Protein AF-A0A660UE54-F1 (afdb_monomer)

Solvent-accessible surface area (backbone atoms only — not comparable to full-atom values): 10682 Å² total; per-residue (Å²): 138,89,82,67,65,92,53,68,68,45,46,53,52,51,28,62,77,68,70,45,55,69,53,67,49,97,90,62,49,35,26,44,44,84,80,42,86,51,66,38,63,67,62,48,50,52,54,50,49,53,35,52,76,68,54,45,48,79,72,46,55,84,74,63,80,80,64,52,71,51,75,51,78,43,56,33,76,57,91,69,65,68,88,76,36,63,52,44,50,55,36,49,58,55,38,56,74,69,46,87,52,65,50,76,48,76,43,72,46,94,90,51,65,29,40,40,41,38,29,36,20,82,48,66,70,58,36,50,54,42,49,50,48,43,53,55,23,46,65,71,38,96,36,44,50,73,91,57,68,84,60,65,78,63,63,78,73,72,76,76,71,88,82,75,86,91,85,84,84,89,77,92,133

Structure (mmCIF, N/CA/C/O backbone):
data_AF-A0A660UE54-F1
#
_entry.id   AF-A0A660UE54-F1
#
loop_
_atom_site.group_PDB
_atom_site.id
_atom_site.type_symbol
_atom_site.label_atom_id
_atom_site.label_alt_id
_atom_site.label_comp_id
_atom_site.label_asym_id
_atom_site.label_entity_id
_atom_site.label_seq_id
_atom_site.pdbx_PDB_ins_code
_atom_site.Cartn_x
_atom_site.Cartn_y
_atom_site.Cartn_z
_atom_site.occupancy
_atom_site.B_iso_or_equiv
_atom_site.auth_seq_id
_atom_site.auth_comp_id
_atom_site.auth_asym_id
_atom_site.auth_atom_id
_atom_site.pdbx_PDB_model_num
ATOM 1 N N . MET A 1 1 ? -5.184 0.947 -14.662 1.00 75.94 1 MET A N 1
ATOM 2 C CA . MET A 1 1 ? -4.438 0.095 -13.706 1.00 75.94 1 MET A CA 1
ATOM 3 C C . MET A 1 1 ? -5.452 -0.695 -12.899 1.00 75.94 1 MET A C 1
ATOM 5 O O . MET A 1 1 ? -6.338 -0.078 -12.326 1.00 75.94 1 MET A O 1
ATOM 9 N N . VAL A 1 2 ? -5.351 -2.024 -12.891 1.00 86.81 2 VAL A N 1
ATOM 10 C CA . VAL A 1 2 ? -6.234 -2.906 -12.109 1.00 86.81 2 VAL A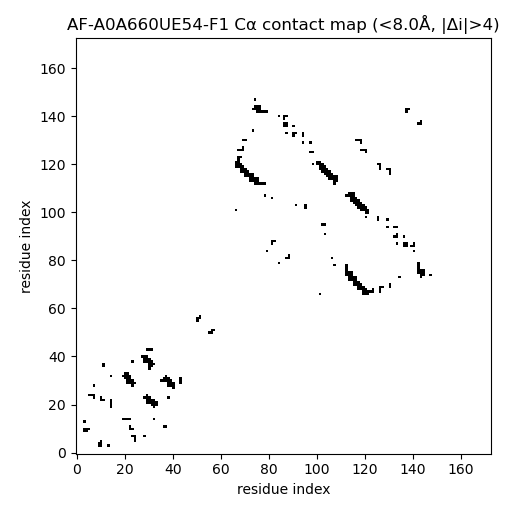 CA 1
ATOM 11 C C . VAL A 1 2 ? -5.563 -3.189 -10.768 1.00 86.81 2 VAL A C 1
ATOM 13 O O . VAL A 1 2 ? -4.339 -3.307 -10.710 1.00 86.81 2 VAL A O 1
ATOM 16 N N . ARG A 1 3 ? -6.341 -3.233 -9.687 1.00 88.06 3 ARG A N 1
ATOM 17 C CA . ARG A 1 3 ? -5.859 -3.577 -8.347 1.00 88.06 3 ARG A CA 1
ATOM 18 C C . ARG A 1 3 ? -6.602 -4.808 -7.862 1.00 88.06 3 ARG A C 1
ATOM 20 O O . ARG A 1 3 ? -7.802 -4.920 -8.090 1.00 88.06 3 ARG A O 1
ATOM 27 N N . THR A 1 4 ? -5.877 -5.680 -7.188 1.00 89.94 4 THR A N 1
ATOM 28 C CA . THR A 1 4 ? -6.402 -6.889 -6.563 1.00 89.94 4 THR A CA 1
ATOM 29 C C . THR A 1 4 ? -6.154 -6.824 -5.068 1.00 89.94 4 THR A C 1
ATOM 31 O O . THR A 1 4 ? -5.380 -5.992 -4.577 1.00 89.94 4 THR A O 1
ATOM 34 N N . GLU A 1 5 ? -6.784 -7.736 -4.342 1.00 86.56 5 GLU A N 1
ATOM 35 C CA . GLU A 1 5 ? -6.318 -8.081 -3.009 1.00 86.56 5 GLU A CA 1
ATOM 36 C C . GLU A 1 5 ? -4.877 -8.607 -3.066 1.00 86.56 5 GLU A C 1
ATOM 38 O O . GLU A 1 5 ? -4.378 -9.018 -4.118 1.00 86.56 5 GLU A O 1
ATOM 43 N N . VAL A 1 6 ? -4.189 -8.547 -1.927 1.00 83.69 6 VAL A N 1
ATOM 44 C CA . VAL A 1 6 ? -2.801 -9.018 -1.815 1.00 83.69 6 VAL A CA 1
ATOM 45 C C . VAL A 1 6 ? -2.756 -10.535 -1.985 1.00 83.69 6 VAL A C 1
ATOM 47 O O . VAL A 1 6 ? -3.637 -11.222 -1.474 1.00 83.69 6 VAL A O 1
ATOM 50 N N . GLY A 1 7 ? -1.729 -11.037 -2.669 1.00 85.94 7 GLY A N 1
ATOM 51 C CA . GLY A 1 7 ? -1.562 -12.445 -3.008 1.00 85.94 7 GLY A CA 1
ATOM 52 C C . GLY A 1 7 ? -1.330 -12.628 -4.507 1.00 85.94 7 GLY A C 1
ATOM 53 O O . GLY A 1 7 ? -2.090 -12.121 -5.335 1.00 85.94 7 GLY A O 1
ATOM 54 N N . ASP A 1 8 ? -0.313 -13.410 -4.847 1.00 87.19 8 ASP A N 1
ATOM 55 C CA . ASP A 1 8 ? 0.041 -13.827 -6.206 1.00 87.19 8 ASP A CA 1
ATOM 56 C C . ASP A 1 8 ? -1.129 -14.493 -6.949 1.00 87.19 8 ASP A C 1
ATOM 58 O O . ASP A 1 8 ? -1.414 -14.144 -8.097 1.00 87.19 8 ASP A O 1
ATOM 62 N N . HIS A 1 9 ? -1.883 -15.367 -6.276 1.00 89.31 9 HIS A N 1
ATOM 63 C CA . HIS A 1 9 ? -3.074 -16.014 -6.826 1.00 89.31 9 HIS A CA 1
ATOM 64 C C . HIS A 1 9 ? -4.117 -14.995 -7.304 1.00 89.31 9 HIS A C 1
ATOM 66 O O . HIS A 1 9 ? -4.676 -15.123 -8.396 1.00 89.31 9 HIS A O 1
ATOM 72 N N . ASN A 1 10 ? -4.358 -13.948 -6.510 1.00 91.81 10 ASN A N 1
ATOM 73 C CA . ASN A 1 10 ? -5.320 -12.902 -6.847 1.00 91.81 10 ASN A CA 1
ATOM 74 C C . ASN A 1 10 ? -4.856 -12.104 -8.069 1.00 91.81 10 ASN A C 1
ATOM 76 O O . ASN A 1 10 ? -5.663 -11.793 -8.946 1.00 91.81 10 ASN A O 1
ATOM 80 N N . VAL A 1 11 ? -3.550 -11.834 -8.164 1.00 93.12 11 VAL A N 1
ATOM 81 C CA . VAL A 1 11 ? -2.949 -11.182 -9.332 1.00 93.12 11 VAL A CA 1
ATOM 82 C C . VAL A 1 11 ? -3.128 -12.048 -10.581 1.00 93.12 11 VAL A C 1
ATOM 84 O O . VAL A 1 11 ? -3.662 -11.560 -11.575 1.00 93.12 11 VAL A O 1
ATOM 87 N N . ILE A 1 12 ? -2.754 -13.331 -10.539 1.00 92.19 12 ILE A N 1
ATOM 88 C CA . ILE A 1 12 ? -2.857 -14.247 -11.690 1.00 92.19 12 ILE A CA 1
ATOM 89 C C . ILE A 1 12 ? -4.310 -14.424 -12.137 1.00 92.19 12 ILE A C 1
ATOM 91 O O . ILE A 1 12 ? -4.599 -14.364 -13.335 1.00 92.19 12 ILE A O 1
ATOM 95 N N . SER A 1 13 ? -5.230 -14.619 -11.190 1.00 92.62 13 SER A N 1
ATOM 96 C CA . SER A 1 13 ? -6.659 -14.776 -11.475 1.00 92.62 13 SER A CA 1
ATOM 97 C C . SER A 1 13 ? -7.215 -13.555 -12.213 1.00 92.62 13 SER A C 1
ATOM 99 O O . SER A 1 13 ? -7.842 -13.686 -13.271 1.00 92.62 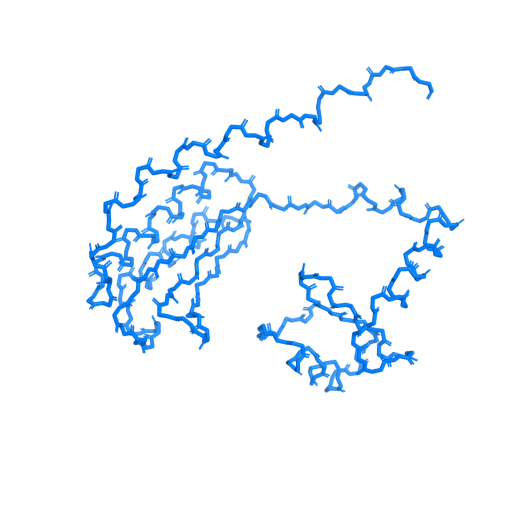13 SER A O 1
ATOM 101 N N . GLU A 1 14 ? -6.896 -12.351 -11.731 1.00 94.44 14 GLU A N 1
ATOM 102 C CA . GLU A 1 14 ? -7.359 -11.114 -12.357 1.00 94.44 14 GLU A CA 1
ATOM 103 C C . GLU A 1 14 ? -6.684 -10.866 -13.714 1.00 94.44 14 GLU A C 1
ATOM 105 O O . GLU A 1 14 ? -7.340 -10.430 -14.666 1.00 94.44 14 GLU A O 1
ATOM 110 N N . MET A 1 15 ? -5.396 -11.202 -13.843 1.00 93.88 15 MET A N 1
ATOM 111 C CA . MET A 1 15 ? -4.679 -11.144 -15.116 1.00 93.88 15 MET A CA 1
ATOM 112 C C . MET A 1 15 ? -5.311 -12.068 -16.159 1.00 93.88 15 MET A C 1
ATOM 114 O O . MET A 1 15 ? -5.515 -11.634 -17.292 1.00 93.88 15 MET A O 1
ATOM 118 N N . LYS A 1 16 ? -5.689 -13.298 -15.782 1.00 92.75 16 LYS A N 1
ATOM 119 C CA . LYS A 1 16 ? -6.380 -14.250 -16.665 1.00 92.75 16 LYS A CA 1
ATOM 120 C C . LYS A 1 16 ? -7.748 -13.717 -17.085 1.00 92.75 16 LYS A C 1
ATOM 122 O O . LYS A 1 16 ? -8.052 -13.675 -18.276 1.00 92.75 16 LYS A O 1
ATOM 127 N N . LYS A 1 17 ? -8.548 -13.250 -16.120 1.00 94.69 17 LYS A N 1
ATOM 128 C CA . LYS A 1 17 ? -9.891 -12.694 -16.357 1.00 94.69 17 LYS A CA 1
ATOM 129 C C . LYS A 1 17 ? -9.867 -11.511 -17.325 1.00 94.69 17 LYS A C 1
ATOM 131 O O . LYS A 1 17 ? -10.756 -11.377 -18.161 1.00 94.69 17 LYS A O 1
ATOM 136 N N . ARG A 1 18 ? -8.847 -10.656 -17.223 1.00 93.06 18 ARG A N 1
ATOM 137 C CA . ARG A 1 18 ? -8.722 -9.423 -18.016 1.00 93.06 18 ARG A CA 1
ATOM 138 C C . ARG A 1 18 ? -7.737 -9.513 -19.177 1.00 93.06 18 ARG A C 1
ATOM 140 O O . ARG A 1 18 ? -7.506 -8.502 -19.835 1.00 93.06 18 ARG A O 1
ATOM 147 N N . LYS A 1 19 ? -7.164 -10.694 -19.429 1.00 92.94 19 LYS A N 1
ATOM 148 C CA . LYS A 1 19 ? -6.145 -10.931 -20.465 1.00 92.94 19 LYS A CA 1
ATOM 149 C C . LYS A 1 19 ? -4.968 -9.943 -20.367 1.00 92.94 19 LYS A C 1
ATOM 151 O O . LYS A 1 19 ? -4.499 -9.410 -21.370 1.00 92.94 19 LYS A O 1
ATOM 156 N N . CYS A 1 20 ? -4.511 -9.654 -19.146 1.00 93.38 20 CYS A N 1
ATOM 157 C CA . CYS A 1 20 ? -3.379 -8.759 -18.907 1.00 93.38 20 CYS A CA 1
ATOM 158 C C . CYS A 1 20 ? -2.044 -9.471 -19.164 1.00 93.38 20 CYS A C 1
ATOM 160 O O . CYS A 1 20 ? -1.845 -10.603 -18.736 1.00 93.38 20 CYS A O 1
ATOM 162 N N . SER A 1 21 ? -1.098 -8.772 -19.793 1.00 92.56 21 SER A N 1
ATOM 163 C CA . SER A 1 21 ? 0.224 -9.313 -20.139 1.00 92.56 21 SER A CA 1
ATOM 164 C C . SER A 1 21 ? 1.297 -9.108 -19.062 1.00 92.56 21 SER A C 1
ATOM 166 O O . SER A 1 21 ? 2.309 -9.810 -19.069 1.00 92.56 21 SER A O 1
ATOM 168 N N . PHE A 1 22 ? 1.091 -8.161 -18.142 1.00 93.12 22 PHE A N 1
ATOM 169 C CA . PHE A 1 22 ? 2.028 -7.823 -17.070 1.00 93.12 22 PHE A CA 1
ATOM 170 C C . PHE A 1 22 ? 1.297 -7.551 -15.756 1.00 93.12 22 PHE A C 1
ATOM 172 O O . PHE A 1 22 ? 0.276 -6.861 -15.733 1.00 93.12 22 PHE A O 1
ATOM 179 N N . GLY A 1 23 ? 1.846 -8.073 -14.665 1.00 93.69 23 GLY A N 1
ATOM 180 C CA . GLY A 1 23 ? 1.361 -7.849 -13.312 1.00 93.69 23 GLY A CA 1
ATOM 181 C C . GLY A 1 23 ? 2.452 -8.128 -12.291 1.00 93.69 23 GLY A C 1
ATOM 182 O O . GLY A 1 23 ? 3.574 -8.496 -12.638 1.00 93.69 23 GLY A O 1
ATOM 183 N N . GLY A 1 24 ? 2.133 -7.927 -11.021 1.00 92.38 24 GLY A N 1
ATOM 184 C CA . GLY A 1 24 ? 3.055 -8.260 -9.951 1.00 92.38 24 GLY A CA 1
ATOM 185 C C . GLY A 1 24 ? 2.747 -7.566 -8.641 1.00 92.38 24 GLY A C 1
ATOM 186 O O . GLY A 1 24 ? 1.816 -6.766 -8.525 1.00 92.38 24 GLY A O 1
ATOM 187 N N . GLU A 1 25 ? 3.580 -7.870 -7.658 1.00 91.19 25 GLU A N 1
ATOM 188 C CA . GLU A 1 25 ? 3.443 -7.396 -6.289 1.00 91.19 25 GLU A CA 1
ATOM 189 C C . GLU A 1 25 ? 4.607 -6.489 -5.872 1.00 91.19 25 GLU A C 1
ATOM 191 O O . GLU A 1 25 ? 5.701 -6.514 -6.437 1.00 91.19 25 GLU A O 1
ATOM 196 N N . LYS A 1 26 ? 4.396 -5.693 -4.813 1.00 82.75 26 LYS A N 1
ATOM 197 C CA . LYS A 1 26 ? 5.421 -4.776 -4.276 1.00 82.75 26 LYS A CA 1
ATOM 198 C C . LYS A 1 26 ? 6.691 -5.489 -3.778 1.00 82.75 26 LYS A C 1
ATOM 200 O O . LYS A 1 26 ? 7.702 -4.822 -3.596 1.00 82.75 26 LYS A O 1
ATOM 205 N N . CYS A 1 27 ? 6.640 -6.797 -3.523 1.00 84.62 27 CYS A N 1
ATOM 206 C CA . CYS A 1 27 ? 7.787 -7.601 -3.092 1.00 84.62 27 CYS A CA 1
ATOM 207 C C . CYS A 1 27 ? 8.787 -7.907 -4.221 1.00 84.62 27 CYS A C 1
ATOM 209 O O . CYS A 1 27 ? 9.871 -8.397 -3.932 1.00 84.62 27 CYS A O 1
ATOM 211 N N . GLY A 1 28 ? 8.446 -7.612 -5.483 1.00 85.44 28 GLY A N 1
ATOM 212 C CA . GLY A 1 28 ? 9.278 -7.946 -6.644 1.00 85.44 28 GLY A CA 1
ATOM 213 C C . GLY A 1 28 ? 8.864 -9.234 -7.362 1.00 85.44 28 GLY A C 1
ATOM 214 O O . GLY A 1 28 ? 9.549 -9.657 -8.289 1.00 85.44 28 GLY A O 1
ATOM 215 N N . HIS A 1 29 ? 7.737 -9.843 -6.978 1.00 90.69 29 HIS A N 1
ATOM 216 C CA . HIS A 1 29 ? 7.120 -10.933 -7.731 1.00 90.69 29 HIS A CA 1
ATOM 217 C C . HIS A 1 29 ? 6.448 -10.367 -8.992 1.00 90.69 29 HIS A C 1
ATOM 219 O O . HIS A 1 29 ? 5.323 -9.869 -8.930 1.00 90.69 29 HIS A O 1
ATOM 225 N N . PHE A 1 30 ? 7.160 -10.377 -10.121 1.00 93.31 30 PHE A N 1
ATOM 226 C CA . PHE A 1 30 ? 6.675 -9.878 -11.412 1.00 93.31 30 PHE A CA 1
ATOM 227 C C . PHE A 1 30 ? 6.255 -11.020 -12.331 1.00 93.31 30 PHE A C 1
ATOM 229 O O . PHE A 1 30 ? 6.995 -11.985 -12.504 1.00 93.31 30 PHE A O 1
ATOM 236 N N . ILE A 1 31 ? 5.098 -10.866 -12.971 1.00 93.50 31 ILE A N 1
ATOM 237 C CA . ILE A 1 31 ? 4.487 -11.871 -13.837 1.00 93.50 31 ILE A CA 1
ATOM 238 C C . ILE A 1 31 ? 4.413 -11.315 -15.256 1.00 93.50 31 ILE A C 1
ATOM 240 O O . ILE A 1 31 ? 3.712 -10.335 -15.524 1.00 93.50 31 ILE A O 1
ATOM 244 N N . PHE A 1 32 ? 5.123 -11.966 -16.175 1.00 93.44 32 PHE A N 1
ATOM 245 C CA . PHE A 1 32 ? 5.062 -11.695 -17.610 1.00 93.44 32 PHE A CA 1
ATOM 246 C C . PHE A 1 32 ? 4.211 -12.779 -18.264 1.00 93.44 32 PHE A C 1
ATOM 248 O O . PHE A 1 32 ? 4.745 -13.727 -18.834 1.00 93.44 32 PHE A O 1
ATOM 255 N N . TYR A 1 33 ? 2.889 -12.637 -18.178 1.00 90.69 33 TYR A N 1
ATOM 256 C CA . TYR A 1 33 ? 1.932 -13.702 -18.505 1.00 90.69 33 TYR A CA 1
ATOM 257 C C . TYR A 1 33 ? 2.066 -14.239 -19.936 1.00 90.69 33 TYR A C 1
ATOM 259 O O . TYR A 1 33 ? 1.840 -15.417 -20.180 1.00 90.69 33 TYR A O 1
ATOM 267 N N . ASN A 1 34 ? 2.521 -13.401 -20.872 1.00 89.75 34 ASN A N 1
ATOM 268 C CA . ASN A 1 34 ? 2.773 -13.802 -22.261 1.00 89.75 34 ASN A CA 1
ATOM 269 C C . ASN A 1 34 ? 4.014 -14.700 -22.440 1.00 89.75 34 ASN A C 1
ATOM 271 O O . ASN A 1 34 ? 4.250 -15.187 -23.541 1.00 89.75 34 ASN A O 1
ATOM 275 N N . LYS A 1 35 ? 4.849 -14.850 -21.408 1.00 90.75 35 LYS A N 1
ATOM 276 C CA . LYS A 1 35 ? 6.092 -15.634 -21.433 1.00 90.75 35 LYS A CA 1
ATOM 277 C C . LYS A 1 35 ? 6.010 -16.803 -20.466 1.00 90.75 35 LYS A C 1
ATOM 279 O O . LYS A 1 35 ? 6.204 -17.941 -20.868 1.00 90.75 35 LYS A O 1
ATOM 284 N N . ILE A 1 36 ? 5.731 -16.502 -19.200 1.00 89.75 36 ILE A N 1
ATOM 285 C CA . ILE A 1 36 ? 5.627 -17.476 -18.118 1.00 89.75 36 ILE A CA 1
ATOM 286 C C . ILE A 1 36 ? 4.415 -17.069 -17.261 1.00 89.75 36 ILE A C 1
ATOM 288 O O . ILE A 1 36 ? 4.385 -15.942 -16.758 1.00 89.75 36 ILE A O 1
ATOM 292 N N . PRO A 1 37 ? 3.406 -17.942 -17.076 1.00 86.31 37 PRO A N 1
ATOM 293 C CA . PRO A 1 37 ? 2.186 -17.634 -16.323 1.00 86.31 37 PRO A CA 1
ATOM 294 C C . PRO A 1 37 ? 2.380 -17.733 -14.796 1.00 86.31 37 PRO A C 1
ATOM 296 O O . PRO A 1 37 ? 1.437 -18.022 -14.065 1.00 86.31 37 PRO A O 1
ATOM 299 N N . THR A 1 38 ? 3.601 -17.503 -14.314 1.00 89.81 38 THR A N 1
ATOM 300 C CA . THR A 1 38 ? 3.975 -17.423 -12.899 1.00 89.81 38 THR A CA 1
ATOM 301 C C . THR A 1 38 ? 5.017 -16.321 -12.716 1.00 89.81 38 THR A C 1
ATOM 303 O O . THR A 1 38 ? 5.582 -15.824 -13.697 1.00 89.81 38 THR A O 1
ATOM 306 N N . GLY A 1 39 ? 5.255 -15.898 -11.478 1.00 90.38 39 GLY A N 1
ATOM 307 C CA . GLY A 1 39 ? 6.315 -14.942 -11.196 1.00 90.38 39 GLY A CA 1
ATOM 308 C C . GLY A 1 39 ? 7.692 -15.579 -11.314 1.00 90.38 39 GLY A C 1
ATOM 309 O O . GLY A 1 39 ? 7.959 -16.623 -10.725 1.00 90.38 39 GLY A O 1
ATOM 310 N N . ASP A 1 40 ? 8.573 -14.917 -12.057 1.00 91.25 40 ASP A N 1
ATOM 311 C CA . ASP A 1 40 ? 9.938 -15.376 -12.294 1.00 91.25 40 ASP A CA 1
ATOM 312 C C . ASP A 1 40 ? 10.909 -14.196 -12.149 1.00 91.25 40 ASP A C 1
ATOM 314 O O . ASP A 1 40 ? 10.892 -13.233 -12.924 1.00 91.25 40 ASP A O 1
ATOM 318 N N . GLY A 1 41 ? 11.759 -14.271 -11.121 1.00 92.12 41 GLY A N 1
A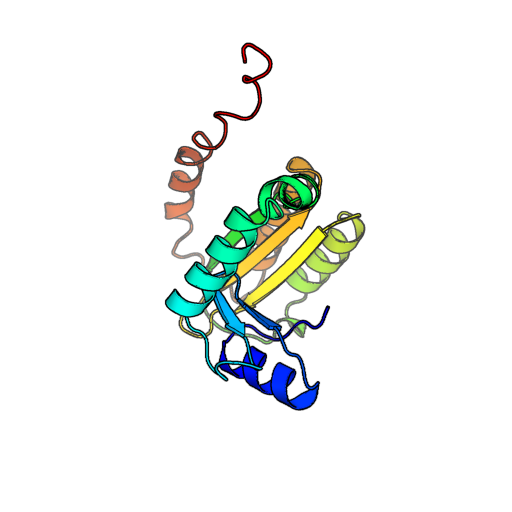TOM 319 C CA . GLY A 1 41 ? 12.744 -13.236 -10.816 1.00 92.12 41 GLY A CA 1
ATOM 320 C C . GLY A 1 41 ? 13.898 -13.169 -11.821 1.00 92.12 41 GLY A C 1
ATOM 321 O O . GLY A 1 41 ? 14.416 -12.080 -12.077 1.00 92.12 41 GLY A O 1
ATOM 322 N N . LEU A 1 42 ? 14.288 -14.295 -12.426 1.00 94.50 42 LEU A N 1
ATOM 323 C CA . LEU A 1 42 ? 15.347 -14.337 -13.437 1.00 94.50 42 LEU A CA 1
ATOM 324 C C . LEU A 1 42 ? 14.851 -13.715 -14.737 1.00 94.50 42 LEU A C 1
ATOM 326 O O . LEU A 1 42 ? 15.517 -12.842 -15.298 1.00 94.50 42 LEU A O 1
ATOM 330 N N . LEU A 1 43 ? 13.647 -14.087 -15.171 1.00 93.50 43 LEU A N 1
ATOM 331 C CA . LEU A 1 43 ? 12.997 -13.462 -16.315 1.00 93.50 43 LEU A CA 1
ATOM 332 C C . LEU A 1 43 ? 12.834 -11.957 -16.086 1.00 93.50 43 LEU A C 1
ATOM 334 O O . LEU A 1 43 ? 13.207 -11.168 -16.954 1.00 93.50 43 LEU A O 1
ATOM 338 N N . ALA A 1 44 ? 12.344 -11.543 -14.913 1.00 93.06 44 ALA A N 1
ATOM 339 C CA . ALA A 1 44 ? 12.224 -10.128 -14.569 1.00 93.06 44 ALA A CA 1
ATOM 340 C C . ALA A 1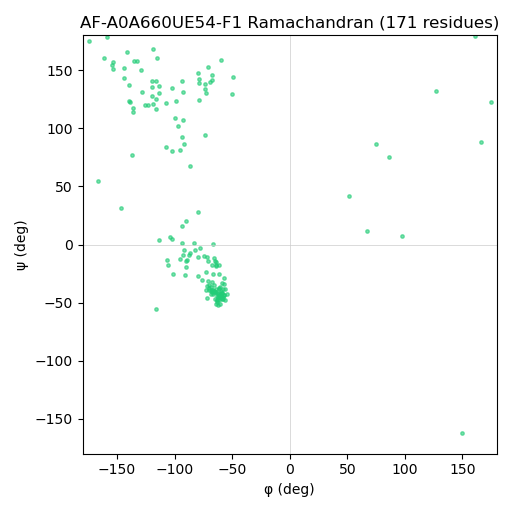 44 ? 13.570 -9.395 -14.647 1.00 93.06 44 ALA A C 1
ATOM 342 O O . ALA A 1 44 ? 13.650 -8.313 -15.233 1.00 93.06 44 ALA A O 1
ATOM 343 N N . SER A 1 45 ? 14.637 -10.007 -14.131 1.00 94.00 45 SER A N 1
ATOM 344 C CA . SER A 1 45 ? 15.993 -9.455 -14.184 1.00 94.00 45 SER A CA 1
ATOM 345 C C . SER A 1 45 ? 16.482 -9.291 -15.625 1.00 94.00 45 SER A C 1
ATOM 347 O O . SER A 1 45 ? 16.978 -8.226 -15.992 1.00 94.00 45 SER A O 1
ATOM 349 N N . ILE A 1 46 ? 16.276 -10.299 -16.477 1.00 94.88 46 ILE A N 1
ATOM 350 C CA . ILE A 1 46 ? 16.623 -10.241 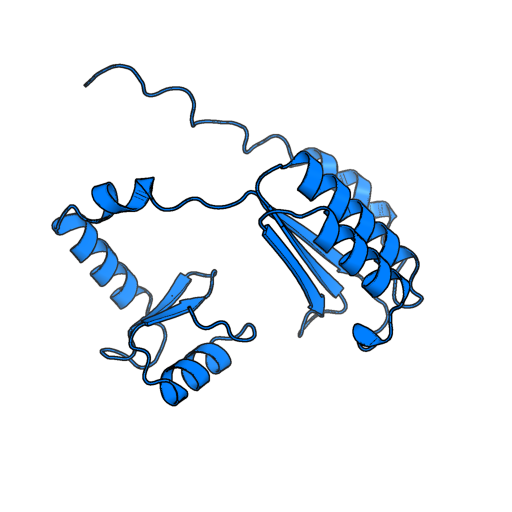-17.904 1.00 94.88 46 ILE A CA 1
ATOM 351 C C . ILE A 1 46 ? 15.839 -9.130 -18.615 1.00 94.88 46 ILE A C 1
ATOM 353 O O . ILE A 1 46 ? 16.408 -8.380 -19.411 1.00 94.88 46 ILE A O 1
ATOM 357 N N . GLU A 1 47 ? 14.543 -8.986 -18.340 1.00 92.19 47 GLU A N 1
ATOM 358 C CA . GLU A 1 47 ? 13.726 -7.922 -18.929 1.00 92.19 47 GLU A CA 1
ATOM 359 C C . GLU A 1 47 ? 14.194 -6.530 -18.493 1.00 92.19 47 GLU A C 1
ATOM 361 O O . GLU A 1 47 ? 14.308 -5.632 -19.328 1.00 92.19 47 GLU A O 1
ATOM 366 N N . ILE A 1 48 ? 14.563 -6.357 -17.223 1.00 91.62 48 ILE A N 1
ATOM 367 C CA . ILE A 1 48 ? 15.149 -5.110 -16.720 1.00 91.62 48 ILE A CA 1
ATOM 368 C C . ILE A 1 48 ? 16.498 -4.826 -17.403 1.00 91.62 48 ILE A C 1
ATOM 370 O O . ILE A 1 48 ? 16.728 -3.704 -17.859 1.00 91.62 48 ILE A O 1
ATOM 374 N N . LEU A 1 49 ? 17.372 -5.826 -17.562 1.00 94.56 49 LEU A N 1
ATOM 375 C CA . LEU A 1 49 ? 18.650 -5.675 -18.272 1.00 94.56 49 LEU A CA 1
ATOM 376 C C . LEU A 1 49 ? 18.458 -5.274 -19.742 1.00 94.56 49 LEU A C 1
ATOM 378 O O . LEU A 1 49 ? 19.186 -4.421 -20.255 1.00 94.56 49 LEU A O 1
ATOM 382 N N . LYS A 1 50 ? 17.434 -5.806 -20.423 1.00 94.38 50 LYS A N 1
ATOM 383 C CA . LYS A 1 50 ? 17.065 -5.361 -21.780 1.00 94.38 50 LYS A CA 1
ATOM 384 C C . LYS A 1 50 ? 16.670 -3.883 -21.802 1.00 94.38 50 LYS A C 1
ATOM 386 O O . LYS A 1 50 ? 17.017 -3.177 -22.750 1.00 94.38 50 LYS A O 1
ATOM 391 N N . LEU A 1 51 ? 15.972 -3.393 -20.774 1.00 92.44 51 LEU A N 1
ATOM 392 C CA . LEU A 1 51 ? 15.629 -1.973 -20.648 1.00 92.44 51 LEU A CA 1
ATOM 393 C C . LEU A 1 51 ? 16.864 -1.098 -20.377 1.00 92.44 51 LEU A C 1
ATOM 395 O O . LEU A 1 51 ? 16.939 0.002 -20.930 1.00 92.44 51 LEU A O 1
ATOM 399 N N . PHE A 1 52 ? 17.837 -1.583 -19.591 1.00 92.38 52 PHE A N 1
ATOM 400 C CA . PHE A 1 52 ? 19.141 -0.926 -19.415 1.00 92.38 52 PHE A CA 1
ATOM 401 C C . PHE A 1 52 ? 19.886 -0.809 -20.745 1.00 92.38 52 PHE A C 1
ATOM 403 O O . PHE A 1 52 ? 20.258 0.297 -21.132 1.00 92.38 52 PHE A O 1
ATOM 410 N N . LYS A 1 53 ? 20.026 -1.918 -21.486 1.00 94.38 53 LYS A N 1
ATOM 411 C CA . LYS A 1 53 ? 20.710 -1.946 -22.791 1.00 94.38 53 LYS A CA 1
ATOM 412 C C . LYS A 1 53 ? 20.090 -0.975 -23.802 1.00 94.38 53 LYS A C 1
ATOM 414 O O . LYS A 1 53 ? 20.801 -0.397 -24.613 1.00 94.38 53 LYS A O 1
ATOM 419 N N . ARG A 1 54 ? 18.770 -0.772 -23.749 1.00 94.31 54 ARG A N 1
ATOM 420 C CA . ARG A 1 54 ? 18.036 0.176 -24.611 1.00 94.31 54 ARG A CA 1
ATOM 421 C C . ARG A 1 54 ? 18.057 1.628 -24.106 1.00 94.31 54 ARG A C 1
ATOM 423 O O . ARG A 1 54 ? 17.395 2.475 -24.697 1.00 94.31 54 ARG A O 1
ATOM 430 N N . GLY A 1 55 ? 18.723 1.921 -22.986 1.00 91.00 55 GLY A N 1
ATOM 431 C CA . GLY A 1 55 ? 18.761 3.259 -22.379 1.00 91.00 55 GLY A CA 1
ATOM 432 C C . GLY A 1 55 ? 17.417 3.745 -21.815 1.00 91.00 55 GLY A C 1
ATOM 433 O O . GLY A 1 55 ? 17.266 4.918 -21.472 1.00 91.00 55 GLY A O 1
ATOM 434 N N . LEU A 1 56 ? 16.417 2.864 -21.698 1.00 90.19 56 LEU A N 1
ATOM 435 C CA . LEU A 1 56 ? 15.049 3.250 -21.342 1.00 90.19 56 LEU A CA 1
ATOM 436 C C . LEU A 1 56 ? 14.889 3.563 -19.856 1.00 90.19 56 LEU A C 1
ATOM 438 O O . LEU A 1 56 ? 14.088 4.422 -19.495 1.00 90.19 56 LEU A O 1
ATOM 442 N N . ILE A 1 57 ? 15.664 2.913 -18.987 1.00 86.31 57 ILE A N 1
ATOM 443 C CA . ILE A 1 57 ? 15.550 3.118 -17.537 1.00 86.31 57 ILE A CA 1
ATOM 444 C C . ILE A 1 57 ? 15.899 4.557 -17.168 1.00 86.31 57 ILE A C 1
ATOM 446 O O . ILE A 1 57 ? 15.096 5.215 -16.513 1.00 86.31 57 ILE A O 1
ATOM 450 N N . LYS A 1 58 ? 17.013 5.102 -17.675 1.00 86.38 58 LYS A N 1
ATOM 451 C CA . LYS A 1 58 ? 17.391 6.507 -17.438 1.00 86.38 58 LYS A CA 1
ATOM 452 C C . LYS A 1 58 ? 16.314 7.484 -17.932 1.00 86.38 58 LYS A C 1
ATOM 454 O O . LYS A 1 58 ? 16.085 8.508 -17.299 1.00 86.38 58 LYS A O 1
ATOM 459 N N . ARG A 1 59 ? 15.607 7.143 -19.016 1.00 87.31 59 ARG A N 1
ATOM 460 C CA . ARG A 1 59 ? 14.524 7.957 -19.594 1.00 87.31 59 ARG A CA 1
ATOM 461 C C . ARG A 1 59 ? 13.244 7.966 -18.751 1.00 87.31 59 ARG A C 1
ATOM 463 O O . ARG A 1 59 ? 12.543 8.975 -18.721 1.00 87.31 59 ARG A O 1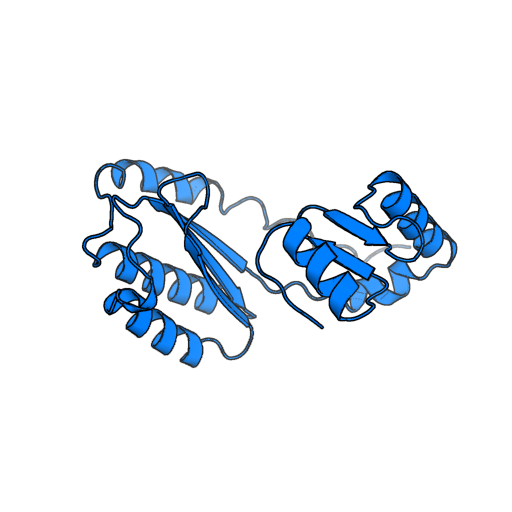
ATOM 470 N N . PHE A 1 60 ? 12.908 6.849 -18.106 1.00 82.56 60 PHE A N 1
ATOM 471 C CA . PHE A 1 60 ? 11.642 6.693 -17.377 1.00 82.56 60 PHE A CA 1
ATOM 472 C C . PHE A 1 60 ? 11.768 6.843 -15.861 1.00 82.56 60 PHE A C 1
ATOM 474 O O . PHE A 1 60 ? 10.802 7.250 -15.223 1.00 82.56 60 PHE A O 1
ATOM 481 N N . MET A 1 61 ? 12.938 6.580 -15.279 1.00 81.06 61 MET A N 1
ATOM 482 C CA . MET A 1 61 ? 13.160 6.675 -13.834 1.00 81.06 61 MET A CA 1
ATOM 483 C C . MET A 1 61 ? 12.822 8.059 -13.243 1.00 81.06 61 MET A C 1
ATOM 485 O O . MET A 1 61 ? 12.190 8.087 -12.188 1.00 81.06 61 MET A O 1
ATOM 489 N N . PRO A 1 62 ? 13.109 9.198 -13.912 1.00 80.25 62 PRO A N 1
ATOM 490 C CA . PRO A 1 62 ? 12.705 10.518 -13.419 1.00 80.25 62 PRO A CA 1
ATOM 491 C C . PRO A 1 62 ? 11.186 10.729 -13.351 1.00 80.25 62 PRO A C 1
ATOM 493 O O . PRO A 1 62 ? 10.734 11.639 -12.669 1.00 80.25 62 PRO A O 1
ATOM 496 N N . LYS A 1 63 ? 10.393 9.902 -14.049 1.00 79.25 63 LYS A N 1
ATOM 497 C CA . LYS A 1 63 ? 8.925 9.995 -14.101 1.00 79.25 63 LYS A CA 1
ATOM 498 C C . LYS A 1 63 ? 8.231 9.148 -13.028 1.00 79.25 63 LYS A C 1
ATOM 500 O O . LYS A 1 63 ? 7.006 9.181 -12.929 1.00 79.25 63 LYS A O 1
ATOM 505 N N . ILE A 1 64 ? 8.984 8.370 -12.245 1.00 79.50 64 ILE A N 1
ATOM 506 C CA . ILE A 1 64 ? 8.444 7.532 -11.170 1.00 79.50 64 ILE A CA 1
ATOM 507 C C . ILE A 1 64 ? 8.586 8.286 -9.848 1.00 79.50 64 ILE A C 1
ATOM 509 O O . ILE A 1 64 ? 9.657 8.321 -9.243 1.00 79.50 64 ILE A O 1
ATOM 513 N N . TYR A 1 65 ? 7.481 8.864 -9.381 1.00 79.81 65 TYR A N 1
ATOM 514 C CA . TYR A 1 65 ? 7.412 9.541 -8.088 1.00 79.81 65 TYR A CA 1
ATOM 515 C C . TYR A 1 65 ? 6.769 8.616 -7.056 1.00 79.81 65 TYR A C 1
ATOM 517 O O . TYR A 1 65 ? 5.570 8.342 -7.103 1.00 79.81 65 TYR A O 1
ATOM 525 N N . LEU A 1 66 ? 7.575 8.119 -6.119 1.00 82.81 66 LEU A N 1
ATOM 526 C CA . LEU A 1 66 ? 7.059 7.401 -4.958 1.00 82.81 66 LEU A CA 1
ATOM 527 C C . LEU A 1 66 ? 6.550 8.419 -3.940 1.00 82.81 66 LEU A C 1
ATOM 529 O O . LEU A 1 66 ? 7.300 9.293 -3.506 1.00 82.81 66 LEU A O 1
ATOM 533 N N . LEU A 1 67 ? 5.283 8.289 -3.548 1.00 88.00 67 LEU A N 1
ATOM 534 C CA . LEU A 1 67 ? 4.744 9.085 -2.455 1.00 88.00 67 LEU A CA 1
ATOM 535 C C . LEU A 1 67 ? 5.383 8.648 -1.125 1.00 88.00 67 LEU A C 1
ATOM 537 O O . LEU A 1 67 ? 5.551 7.443 -0.894 1.00 88.00 67 LEU A O 1
ATOM 541 N N . PRO A 1 68 ? 5.710 9.600 -0.235 1.00 90.88 68 PRO A N 1
ATOM 542 C CA . PRO A 1 68 ? 5.992 9.304 1.160 1.00 90.88 68 PRO A CA 1
ATOM 543 C C . PRO A 1 68 ? 4.907 8.414 1.779 1.00 90.88 68 PRO A C 1
ATOM 545 O O . PRO A 1 68 ? 3.719 8.532 1.467 1.00 90.88 68 PRO A O 1
ATOM 548 N N . GLN A 1 69 ? 5.318 7.505 2.663 1.00 92.44 69 GLN A N 1
ATOM 549 C CA . GLN A 1 69 ? 4.417 6.541 3.288 1.00 92.44 69 GLN A CA 1
ATOM 550 C C . GLN A 1 69 ? 4.801 6.260 4.740 1.00 92.44 69 GLN A C 1
ATOM 552 O O . GLN A 1 69 ? 5.986 6.132 5.052 1.00 92.44 69 GLN A O 1
ATOM 557 N N . LYS A 1 70 ? 3.798 6.080 5.602 1.00 93.19 70 LYS A N 1
ATOM 558 C CA . LYS A 1 70 ? 3.941 5.581 6.976 1.00 93.19 70 LYS A CA 1
ATOM 559 C C . LYS A 1 70 ? 3.143 4.290 7.123 1.00 93.19 70 LYS A C 1
ATOM 561 O O . LYS A 1 70 ? 2.026 4.176 6.618 1.00 93.19 70 LYS A O 1
ATOM 566 N N . ARG A 1 71 ? 3.747 3.295 7.770 1.00 93.75 71 ARG A N 1
ATOM 567 C CA . ARG A 1 71 ? 3.163 1.968 7.996 1.00 93.75 71 ARG A CA 1
ATOM 568 C C . ARG A 1 71 ? 3.269 1.597 9.463 1.00 93.75 71 ARG A C 1
ATOM 570 O O . ARG A 1 71 ? 4.245 1.970 10.108 1.00 93.75 71 ARG A O 1
ATOM 577 N N . GLY A 1 72 ? 2.327 0.804 9.953 1.00 92.50 72 GLY A N 1
ATOM 578 C CA . GLY A 1 72 ? 2.450 0.179 11.261 1.00 92.50 72 GLY A CA 1
ATOM 579 C C . GLY A 1 72 ? 1.532 -1.013 11.444 1.00 92.50 72 GLY A C 1
ATOM 580 O O . GLY A 1 72 ? 0.552 -1.191 10.719 1.00 92.50 72 GLY A O 1
ATOM 581 N N . ASN A 1 73 ? 1.903 -1.823 12.428 1.00 93.38 73 ASN A N 1
ATOM 582 C CA . ASN A 1 73 ? 1.209 -3.036 12.822 1.00 93.38 73 ASN A CA 1
ATOM 583 C C . ASN A 1 73 ? 0.689 -2.830 14.246 1.00 93.38 73 ASN A C 1
ATOM 585 O O . ASN A 1 73 ? 1.469 -2.489 15.134 1.00 93.38 73 ASN A O 1
ATOM 589 N N . ILE A 1 74 ? -0.611 -3.015 14.453 1.00 91.50 74 ILE A N 1
ATOM 590 C CA . ILE A 1 74 ? -1.279 -2.806 15.740 1.00 91.50 74 ILE A CA 1
ATOM 591 C C . ILE A 1 74 ? -1.875 -4.139 16.165 1.00 91.50 74 ILE A C 1
ATOM 593 O O . ILE A 1 74 ? -2.668 -4.711 15.419 1.00 91.50 74 ILE A O 1
ATOM 597 N N . LYS A 1 75 ? -1.470 -4.647 17.330 1.00 91.50 75 LYS A N 1
ATOM 598 C CA . LYS A 1 75 ? -1.994 -5.905 17.866 1.00 91.50 75 LYS A CA 1
ATOM 599 C C . LYS A 1 75 ? -3.462 -5.768 18.250 1.00 91.50 75 LYS A C 1
ATOM 601 O O . LYS A 1 75 ? -3.906 -4.704 18.686 1.00 91.50 75 LYS A O 1
ATOM 606 N N . ILE A 1 76 ? -4.188 -6.858 18.070 1.00 92.75 76 ILE A N 1
ATOM 607 C CA . ILE A 1 76 ? -5.610 -6.962 18.372 1.00 92.75 76 ILE A CA 1
ATOM 608 C C . ILE A 1 76 ? -5.891 -8.273 19.093 1.00 92.75 76 ILE A C 1
ATOM 610 O O . ILE A 1 76 ? -5.149 -9.237 18.948 1.00 92.75 76 ILE A O 1
ATOM 614 N N . THR A 1 77 ? -6.999 -8.319 19.817 1.00 91.75 77 THR A N 1
ATOM 615 C CA . THR A 1 77 ? -7.487 -9.524 20.496 1.00 91.75 77 THR A CA 1
ATOM 616 C C . THR A 1 77 ? -8.435 -10.345 19.624 1.00 91.75 77 THR A C 1
ATOM 618 O O . THR A 1 77 ? -8.564 -11.550 19.813 1.00 91.75 77 THR A O 1
ATOM 621 N N . LYS A 1 78 ? -9.117 -9.704 18.663 1.00 90.31 78 LYS A N 1
ATOM 622 C CA . LYS A 1 78 ? -10.091 -10.351 17.771 1.00 90.31 78 LYS A CA 1
ATOM 623 C C . LYS A 1 78 ? -10.236 -9.631 16.430 1.00 90.31 78 LYS A C 1
ATOM 625 O O . LYS A 1 78 ? -10.091 -8.411 16.341 1.00 90.31 78 LYS A O 1
ATOM 630 N N . LYS A 1 79 ? -10.582 -10.387 15.383 1.00 91.69 79 LYS A N 1
ATOM 631 C CA . LYS A 1 79 ? -10.827 -9.886 14.018 1.00 91.69 79 LYS A CA 1
ATOM 632 C C . LYS A 1 79 ? -12.321 -9.636 13.793 1.00 91.69 79 LYS A C 1
ATOM 634 O O . LYS A 1 79 ? -13.025 -10.468 13.229 1.00 91.69 79 LYS A O 1
ATOM 639 N N . THR A 1 80 ? -12.811 -8.492 14.257 1.00 90.69 80 THR A N 1
ATOM 640 C CA . THR A 1 80 ? -14.175 -8.022 13.955 1.00 90.69 80 THR A CA 1
ATOM 641 C C . THR A 1 80 ? -14.215 -7.420 12.544 1.00 90.69 80 THR A C 1
ATOM 643 O O . THR A 1 80 ? -13.267 -6.740 12.180 1.00 90.69 80 THR A O 1
ATOM 646 N N . PRO A 1 81 ? -15.274 -7.589 11.732 1.00 91.25 81 PRO A N 1
ATOM 647 C CA . PRO A 1 81 ? -15.377 -6.894 10.444 1.00 91.25 81 PRO A CA 1
ATOM 648 C C . PRO A 1 81 ? -15.132 -5.381 10.583 1.00 91.25 81 PRO A C 1
ATOM 650 O O . PRO A 1 81 ? -15.725 -4.741 11.457 1.00 91.25 81 PRO A O 1
ATOM 653 N N . LEU A 1 82 ? -14.247 -4.816 9.750 1.00 89.12 82 LEU A N 1
ATOM 654 C CA . LEU A 1 82 ? -13.801 -3.417 9.865 1.00 89.12 82 LEU A CA 1
ATOM 655 C C . LEU A 1 82 ? -14.957 -2.422 9.696 1.00 89.12 82 LEU A C 1
ATOM 657 O O . LEU A 1 82 ? -14.900 -1.305 10.205 1.00 89.12 82 LEU A O 1
ATOM 661 N N . GLU A 1 83 ? -16.013 -2.824 8.998 1.00 89.06 83 GLU A N 1
ATOM 662 C CA . GLU A 1 83 ? -17.230 -2.049 8.762 1.00 89.06 83 GLU A CA 1
ATOM 663 C C . GLU A 1 83 ? -18.018 -1.808 10.056 1.00 89.06 83 GLU A C 1
ATOM 665 O O . GLU A 1 83 ? -18.740 -0.821 10.165 1.00 89.06 83 GLU A O 1
ATOM 670 N N . LYS A 1 84 ? -17.861 -2.687 11.055 1.00 90.81 84 LYS A N 1
ATOM 671 C CA . LYS A 1 84 ? -18.547 -2.587 12.352 1.00 90.81 84 LYS A CA 1
ATOM 672 C C . LYS A 1 84 ? -17.796 -1.721 13.371 1.00 90.81 84 LYS A C 1
ATOM 674 O O . LYS A 1 84 ? -18.329 -1.454 14.442 1.00 90.81 84 LYS A O 1
ATOM 679 N N . LEU A 1 85 ? -16.573 -1.292 13.058 1.00 91.44 85 LEU A N 1
ATOM 680 C CA . LEU A 1 85 ? -15.690 -0.562 13.971 1.00 91.44 85 LEU A CA 1
ATOM 681 C C . LEU A 1 85 ? -15.862 0.949 13.789 1.00 91.44 85 LEU A C 1
ATOM 683 O O . LEU A 1 85 ? -15.258 1.573 12.911 1.00 91.44 85 LEU A O 1
ATOM 687 N N . HIS A 1 86 ? -16.751 1.534 14.592 1.00 91.88 86 HIS A N 1
ATOM 688 C CA . HIS A 1 86 ? -17.233 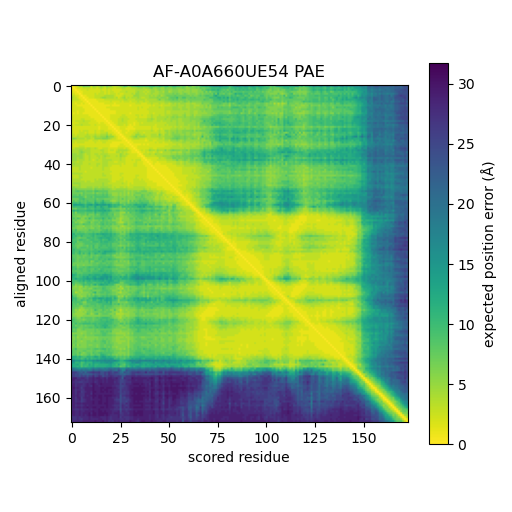2.898 14.386 1.00 91.88 86 HIS A CA 1
ATOM 689 C C . HIS A 1 86 ? -16.136 3.967 14.524 1.00 91.88 86 HIS A C 1
ATOM 691 O O . HIS A 1 86 ? -16.105 4.926 13.743 1.00 91.88 86 HIS A O 1
ATOM 697 N N . PHE A 1 87 ? -15.203 3.816 15.471 1.00 91.81 87 PHE A N 1
ATOM 698 C CA . PHE A 1 87 ? -14.109 4.772 15.647 1.00 91.81 87 PHE A CA 1
ATOM 699 C C . PHE A 1 87 ? -13.138 4.721 14.469 1.00 91.81 87 PHE A C 1
ATOM 701 O O . PHE A 1 87 ? -12.684 5.775 14.010 1.00 91.81 87 PHE A O 1
ATOM 708 N N . ILE A 1 88 ? -12.839 3.527 13.948 1.00 92.06 88 ILE A N 1
ATOM 709 C CA . ILE A 1 88 ? -12.003 3.372 12.751 1.00 92.06 88 ILE A CA 1
ATOM 710 C C . ILE A 1 88 ? -12.685 4.008 11.541 1.00 92.06 88 ILE A C 1
ATOM 712 O O . ILE A 1 88 ? -12.069 4.849 10.889 1.00 92.06 88 ILE A O 1
ATOM 716 N N . GLN A 1 89 ? -13.953 3.682 11.276 1.00 93.19 89 GLN A N 1
ATOM 717 C CA . GLN A 1 89 ? -14.700 4.225 10.134 1.00 93.19 89 GLN A CA 1
ATOM 718 C C . GLN A 1 89 ? -14.768 5.760 10.169 1.00 93.19 89 GLN A C 1
ATOM 720 O O . GLN A 1 89 ? -14.481 6.434 9.177 1.00 93.19 89 GLN A O 1
ATOM 725 N N . SER A 1 90 ? -15.060 6.335 11.339 1.00 92.56 90 SER A N 1
ATOM 726 C CA . SER A 1 90 ? -15.084 7.790 11.531 1.00 92.56 90 SER A CA 1
ATOM 727 C C . SER A 1 90 ? -13.713 8.432 11.287 1.00 92.56 90 SER A C 1
ATOM 729 O O . SER A 1 90 ? -13.613 9.475 10.633 1.00 92.56 90 SER A O 1
ATOM 731 N N . ALA A 1 91 ? -12.636 7.807 11.772 1.00 93.06 91 ALA A N 1
ATOM 732 C CA . ALA A 1 91 ? -11.277 8.297 11.562 1.00 93.06 91 ALA A CA 1
ATOM 733 C C . ALA A 1 91 ? -10.846 8.208 10.093 1.00 93.06 91 ALA A C 1
ATOM 735 O O . ALA A 1 91 ? -10.244 9.157 9.594 1.00 93.06 91 ALA A O 1
ATOM 736 N N . VAL A 1 92 ? -11.180 7.120 9.392 1.00 92.69 92 VAL A N 1
ATOM 737 C CA . VAL A 1 92 ? -10.885 6.954 7.960 1.00 92.69 92 VAL A CA 1
ATOM 738 C C . VAL A 1 92 ? -11.590 8.031 7.147 1.00 92.69 92 VAL A C 1
ATOM 740 O O . VAL A 1 92 ? -10.923 8.738 6.401 1.00 92.69 92 VAL A O 1
ATOM 743 N N . LYS A 1 93 ? -12.886 8.269 7.378 1.00 91.94 93 LYS A N 1
ATOM 744 C CA . LYS A 1 93 ? -13.637 9.317 6.668 1.00 91.94 93 LYS A CA 1
ATOM 745 C C . LYS A 1 93 ? -13.039 10.714 6.874 1.00 91.94 93 LYS A C 1
ATOM 747 O O . LYS A 1 93 ? -12.923 11.503 5.940 1.00 91.94 93 LYS A O 1
ATOM 752 N N . LYS A 1 94 ? -12.613 11.035 8.102 1.00 91.56 94 LYS A N 1
ATOM 753 C CA . LYS A 1 94 ? -11.907 12.299 8.392 1.00 91.56 94 LYS A CA 1
ATOM 754 C C . LYS A 1 94 ? -10.547 12.362 7.701 1.00 91.56 94 LYS A C 1
ATOM 756 O O . LYS A 1 94 ? -10.155 13.420 7.218 1.00 91.56 94 LYS A O 1
ATOM 761 N N . ALA A 1 95 ? -9.825 11.249 7.677 1.00 91.31 95 ALA A N 1
ATOM 762 C CA . ALA A 1 95 ? -8.512 11.159 7.064 1.00 91.31 95 ALA A CA 1
ATOM 763 C C . ALA A 1 95 ? -8.573 11.302 5.538 1.00 91.31 95 ALA A C 1
ATOM 765 O O . ALA A 1 95 ? -7.729 11.990 4.975 1.00 91.31 95 ALA A O 1
ATOM 766 N N . GLU A 1 96 ? -9.580 10.721 4.888 1.00 89.69 96 GLU A N 1
ATOM 767 C CA . GLU A 1 96 ? -9.824 10.865 3.450 1.00 89.69 96 GLU A CA 1
ATOM 768 C C . GLU A 1 96 ? -10.053 12.330 3.061 1.00 89.69 96 GLU A C 1
ATOM 770 O O . GLU A 1 96 ? -9.481 12.794 2.081 1.00 89.69 96 GLU A O 1
ATOM 775 N N . ASN A 1 97 ? -10.775 13.102 3.882 1.00 87.88 97 ASN A N 1
ATOM 776 C CA . ASN A 1 97 ? -10.962 14.539 3.647 1.00 87.88 97 ASN A CA 1
ATOM 777 C C . ASN A 1 97 ? -9.667 15.357 3.796 1.00 87.88 97 ASN A C 1
ATOM 779 O O . ASN A 1 97 ? -9.496 16.385 3.142 1.00 87.88 97 ASN A O 1
ATOM 783 N N . LEU A 1 98 ? -8.759 14.933 4.680 1.00 86.19 98 LEU A N 1
ATOM 784 C CA . LEU A 1 98 ? -7.462 15.590 4.882 1.00 86.19 98 LEU A CA 1
ATOM 785 C C . LEU A 1 98 ? -6.447 15.201 3.797 1.00 86.19 98 LEU A C 1
ATOM 787 O O . LEU A 1 98 ? -5.534 15.970 3.491 1.00 86.19 98 LEU A O 1
ATOM 791 N N . LEU A 1 99 ? -6.597 14.014 3.210 1.00 87.25 99 LEU A N 1
ATOM 792 C CA . LEU A 1 99 ? -5.671 13.453 2.240 1.00 87.25 99 LEU A CA 1
ATOM 793 C C . LEU A 1 99 ? -6.081 13.821 0.809 1.00 87.25 99 LEU A C 1
ATOM 795 O O . LEU A 1 99 ? -6.739 13.050 0.120 1.00 87.25 99 LEU A O 1
ATOM 799 N N . LYS A 1 100 ? -5.633 14.989 0.331 1.00 79.69 100 LYS A N 1
ATOM 800 C CA . LYS A 1 100 ? -5.900 15.439 -1.052 1.00 79.69 100 LYS A CA 1
ATOM 801 C C . LYS A 1 100 ? -5.354 14.479 -2.113 1.00 79.69 100 LYS A C 1
ATOM 803 O O . LYS A 1 100 ? -5.999 14.228 -3.122 1.00 79.69 100 LYS A O 1
ATOM 808 N N . GLU A 1 101 ? -4.145 13.968 -1.889 1.00 85.00 101 GLU A N 1
ATOM 809 C CA . GLU A 1 101 ? -3.475 13.018 -2.774 1.00 85.00 101 GLU A CA 1
ATOM 810 C C . GLU A 1 101 ? -2.766 11.955 -1.947 1.00 85.00 101 GLU A C 1
ATOM 812 O O . GLU A 1 101 ? -1.912 12.270 -1.111 1.00 85.00 101 GLU A O 1
ATOM 817 N N . GLY A 1 102 ? -3.102 10.693 -2.204 1.00 88.06 102 GLY A N 1
ATOM 818 C CA . GLY A 1 102 ? -2.576 9.577 -1.440 1.00 88.06 102 GLY A CA 1
ATOM 819 C C . GLY A 1 102 ? -3.539 8.406 -1.366 1.00 88.06 102 GLY A C 1
ATOM 820 O O . GLY A 1 102 ? -4.469 8.287 -2.163 1.00 88.06 102 GLY A O 1
ATOM 821 N N . ARG A 1 103 ? -3.297 7.519 -0.402 1.00 90.31 103 ARG A N 1
ATOM 822 C CA . ARG A 1 103 ? -4.253 6.479 -0.015 1.00 90.31 103 ARG A CA 1
ATOM 823 C C . ARG A 1 103 ? -4.052 6.041 1.424 1.00 90.31 103 ARG A C 1
ATOM 825 O O . ARG A 1 103 ? -2.939 6.066 1.949 1.00 90.31 103 ARG A O 1
ATOM 832 N N . ILE A 1 104 ? -5.131 5.543 2.004 1.00 92.88 104 ILE A N 1
ATOM 833 C CA . ILE A 1 104 ? -5.145 4.873 3.298 1.00 92.88 104 ILE A CA 1
ATOM 834 C C . ILE A 1 104 ? -5.509 3.416 3.035 1.00 92.88 104 ILE A C 1
ATOM 836 O O . ILE A 1 104 ? -6.374 3.122 2.214 1.00 92.88 104 ILE A O 1
ATOM 840 N N . MET A 1 105 ? -4.818 2.490 3.688 1.00 91.38 105 MET A N 1
ATOM 841 C CA . MET A 1 105 ? -5.122 1.067 3.610 1.00 91.38 105 MET A CA 1
ATOM 842 C C . MET A 1 105 ? -5.054 0.480 5.012 1.00 91.38 105 MET A C 1
ATOM 844 O O . MET A 1 105 ? -3.998 0.488 5.646 1.00 91.38 105 MET A O 1
ATOM 848 N N . ILE A 1 106 ? -6.192 -0.028 5.472 1.00 92.50 106 ILE A N 1
ATOM 849 C CA . ILE A 1 106 ? -6.342 -0.715 6.751 1.00 92.50 106 ILE A CA 1
ATOM 850 C C . ILE A 1 106 ? -6.821 -2.122 6.439 1.00 92.50 106 ILE A C 1
ATOM 852 O O . ILE A 1 106 ? -7.775 -2.299 5.686 1.00 92.50 106 ILE A O 1
ATOM 856 N N . ARG A 1 107 ? -6.134 -3.125 6.979 1.00 92.00 107 ARG A N 1
ATOM 857 C CA . ARG A 1 107 ? -6.520 -4.527 6.811 1.00 92.00 107 ARG A CA 1
ATOM 858 C C . ARG A 1 107 ? -6.029 -5.380 7.963 1.00 92.00 107 ARG A C 1
ATOM 860 O O . ARG A 1 107 ? -5.013 -5.061 8.579 1.00 92.00 107 ARG A O 1
ATOM 867 N N . TYR A 1 108 ? -6.681 -6.511 8.178 1.00 92.50 108 TYR A N 1
ATOM 868 C CA . TYR A 1 108 ? -6.148 -7.547 9.053 1.00 92.50 108 TYR A CA 1
ATOM 869 C C . TYR A 1 108 ? -4.946 -8.257 8.429 1.00 92.50 108 TYR A C 1
ATOM 871 O O . TYR A 1 108 ? -4.795 -8.343 7.205 1.00 92.50 108 TYR A O 1
ATOM 879 N N . SER A 1 109 ? -4.067 -8.773 9.284 1.00 88.75 109 SER A N 1
ATOM 880 C CA . SER A 1 109 ? -3.124 -9.808 8.881 1.00 88.75 109 SER A CA 1
ATOM 881 C C . SER A 1 109 ? -3.846 -11.142 8.708 1.00 88.75 109 SER A C 1
ATOM 883 O O . SER A 1 109 ? -4.704 -11.503 9.513 1.00 88.75 109 SER A O 1
ATOM 885 N N . GLY A 1 110 ? -3.495 -11.880 7.653 1.00 85.38 110 GLY A N 1
ATOM 886 C CA . GLY A 1 110 ? -4.007 -13.233 7.433 1.00 85.38 110 GLY A CA 1
ATOM 887 C C . GLY A 1 110 ? -3.441 -14.243 8.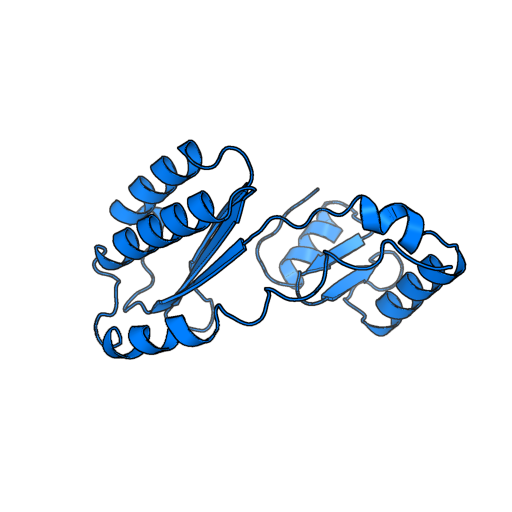432 1.00 85.38 110 GLY A C 1
ATOM 888 O O . GLY A 1 110 ? -4.162 -15.125 8.873 1.00 85.38 110 GLY A O 1
ATOM 889 N N . THR A 1 111 ? -2.184 -14.072 8.844 1.00 85.88 111 THR A N 1
ATOM 890 C CA . THR A 1 111 ? -1.432 -15.048 9.652 1.00 85.88 111 THR A CA 1
ATOM 891 C C . THR A 1 111 ? -1.238 -14.637 11.109 1.00 85.88 111 THR A C 1
ATOM 893 O O . THR A 1 111 ? -0.820 -15.450 11.919 1.00 85.88 111 THR A O 1
ATOM 896 N N . GLU A 1 112 ? -1.507 -13.378 11.449 1.00 89.19 112 GLU A N 1
ATOM 897 C CA . GLU A 1 112 ? -1.222 -12.813 12.773 1.00 89.19 112 GLU A CA 1
ATOM 898 C C . GLU A 1 112 ? -2.444 -12.052 13.302 1.00 89.19 112 GLU A C 1
ATOM 900 O O . GLU A 1 112 ? -3.272 -11.565 12.521 1.00 89.19 112 GLU A O 1
ATOM 905 N N . ASP A 1 113 ? -2.523 -11.879 14.620 1.00 91.56 113 ASP A N 1
ATOM 906 C CA . ASP A 1 113 ? -3.550 -11.065 15.280 1.00 91.56 113 ASP A CA 1
ATOM 907 C C . ASP A 1 113 ? -3.121 -9.601 15.346 1.00 91.56 113 ASP A C 1
ATOM 909 O O . ASP A 1 113 ? -2.819 -9.021 16.391 1.00 91.56 113 ASP A O 1
ATOM 913 N N . LEU A 1 114 ? -3.061 -8.990 14.162 1.00 92.69 114 LEU A N 1
ATOM 914 C CA . LEU A 1 114 ? -2.759 -7.573 14.012 1.00 92.69 114 LEU A CA 1
ATOM 915 C C . LEU A 1 114 ? -3.531 -6.914 12.868 1.00 92.69 114 LEU A C 1
ATOM 917 O O . LEU A 1 114 ? -3.865 -7.537 11.855 1.00 92.69 114 LEU A O 1
ATOM 921 N N . ILE A 1 115 ? -3.760 -5.612 13.025 1.00 92.81 115 ILE A N 1
ATOM 922 C CA . ILE A 1 115 ? -4.185 -4.686 11.978 1.00 92.81 115 ILE A CA 1
ATOM 923 C C . ILE A 1 115 ? -2.944 -4.045 11.365 1.00 92.81 115 ILE A C 1
ATOM 925 O O . ILE A 1 115 ? -2.080 -3.518 12.064 1.00 92.81 115 ILE A O 1
ATOM 929 N N . ARG A 1 116 ? -2.875 -4.052 10.035 1.00 93.06 116 ARG A N 1
ATOM 930 C CA . ARG A 1 116 ? -1.870 -3.338 9.248 1.00 93.06 116 ARG A CA 1
ATOM 931 C C . ARG A 1 116 ? -2.467 -2.034 8.747 1.00 93.06 116 ARG A C 1
ATOM 933 O O . ARG A 1 116 ? -3.473 -2.050 8.039 1.00 93.06 116 ARG A O 1
ATOM 940 N N . VAL A 1 117 ? -1.811 -0.929 9.078 1.00 94.19 117 VAL A N 1
ATOM 941 C CA . VAL A 1 117 ? -2.176 0.421 8.640 1.00 94.19 117 VAL A CA 1
ATOM 942 C C . VAL A 1 117 ? -1.083 0.949 7.720 1.00 94.19 117 VAL A C 1
ATOM 944 O O . VAL A 1 117 ? 0.100 0.902 8.054 1.00 94.19 117 VAL A O 1
ATO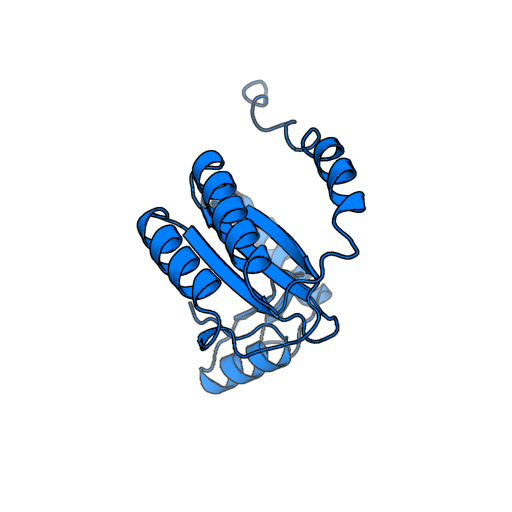M 947 N N . LEU A 1 118 ? -1.476 1.464 6.561 1.00 92.69 118 LEU A N 1
ATOM 948 C CA . LEU A 1 118 ? -0.627 2.185 5.617 1.00 92.69 118 LEU A CA 1
ATOM 949 C C . LEU A 1 118 ? -1.304 3.513 5.285 1.00 92.69 118 LEU A C 1
ATOM 951 O O . LEU A 1 118 ? -2.475 3.535 4.911 1.00 92.69 118 LEU A O 1
ATOM 955 N N . VAL A 1 119 ? -0.541 4.597 5.362 1.00 94.38 119 VAL A N 1
ATOM 956 C CA . VAL A 1 119 ? -0.940 5.925 4.894 1.00 94.38 119 VAL A CA 1
ATOM 957 C C . VAL A 1 119 ? 0.139 6.405 3.928 1.00 94.38 119 VAL A C 1
ATOM 959 O O . VAL A 1 119 ? 1.308 6.487 4.300 1.00 94.38 119 VAL A O 1
ATOM 962 N N . GLU A 1 120 ? -0.234 6.677 2.681 1.00 92.81 120 GLU A N 1
ATOM 963 C CA . GLU A 1 120 ? 0.633 7.244 1.640 1.00 92.81 120 GLU A CA 1
ATOM 964 C C . GLU A 1 120 ? 0.091 8.624 1.243 1.00 92.81 120 GLU A C 1
ATOM 966 O O . GLU A 1 120 ? -1.123 8.774 1.136 1.00 92.81 120 GLU A O 1
ATOM 971 N N . GLY A 1 121 ? 0.953 9.613 0.992 1.00 91.88 121 GLY A N 1
ATOM 972 C CA . GLY A 1 121 ? 0.534 10.965 0.597 1.00 91.88 121 GLY A CA 1
ATOM 973 C C . GLY A 1 121 ? 1.694 11.897 0.237 1.00 91.88 121 GLY A C 1
ATOM 974 O O . GLY A 1 121 ? 2.855 11.522 0.359 1.00 91.88 121 GLY A O 1
ATOM 975 N N . LYS A 1 122 ? 1.405 13.119 -0.226 1.00 89.12 122 LYS A N 1
ATOM 976 C CA . LYS A 1 122 ? 2.452 14.085 -0.632 1.00 89.12 122 LYS A CA 1
ATOM 977 C C . LYS A 1 122 ? 3.224 14.702 0.539 1.00 89.12 122 LYS A C 1
ATOM 979 O O . LYS A 1 122 ? 4.432 14.899 0.437 1.00 89.12 122 LYS A O 1
ATOM 984 N N . ASN A 1 123 ? 2.539 15.021 1.636 1.00 90.00 123 ASN A N 1
ATOM 985 C CA . ASN A 1 123 ? 3.114 15.733 2.776 1.00 90.00 123 ASN A CA 1
ATOM 986 C C . ASN A 1 123 ? 3.308 14.795 3.971 1.00 90.00 123 ASN A C 1
ATOM 988 O O . ASN A 1 123 ? 2.349 14.227 4.494 1.00 90.00 123 ASN A O 1
ATOM 992 N N . TYR A 1 124 ? 4.551 14.673 4.438 1.00 89.12 124 TYR A N 1
ATOM 993 C CA . TYR A 1 124 ? 4.899 13.811 5.566 1.00 89.12 124 TYR A CA 1
ATOM 994 C C . TYR A 1 124 ? 4.184 14.200 6.870 1.00 89.12 124 TYR A C 1
ATOM 996 O O . TYR A 1 124 ? 3.766 13.318 7.616 1.00 89.12 124 TYR A O 1
ATOM 1004 N N . LYS A 1 125 ? 3.978 15.500 7.127 1.00 90.19 125 LYS A N 1
ATOM 1005 C CA . LYS A 1 125 ? 3.277 15.964 8.337 1.00 90.19 125 LYS A CA 1
ATOM 1006 C C . LYS A 1 125 ? 1.815 15.515 8.350 1.00 90.19 125 LYS A C 1
ATOM 1008 O O . LYS A 1 125 ? 1.314 15.076 9.383 1.00 90.19 125 LYS A O 1
ATOM 1013 N N . ASP A 1 126 ? 1.153 15.578 7.196 1.00 91.06 126 ASP A N 1
ATOM 1014 C CA . ASP A 1 126 ? -0.238 15.141 7.057 1.00 91.06 126 ASP A CA 1
ATOM 1015 C C . ASP A 1 126 ? -0.340 13.621 7.209 1.00 91.06 126 ASP A C 1
ATOM 1017 O O . ASP A 1 126 ? -1.200 13.132 7.939 1.00 91.06 126 ASP A O 1
ATOM 1021 N N . ILE A 1 127 ? 0.593 12.875 6.603 1.00 93.00 127 ILE A N 1
ATOM 1022 C CA . ILE A 1 127 ? 0.696 11.417 6.761 1.00 93.00 127 ILE A CA 1
ATOM 1023 C C . ILE A 1 127 ? 0.841 11.037 8.233 1.00 93.00 127 ILE A C 1
ATOM 1025 O O . ILE A 1 127 ? 0.148 10.139 8.705 1.00 93.00 127 ILE A O 1
ATOM 1029 N N . GLU A 1 128 ? 1.741 11.695 8.959 1.00 93.50 128 GLU A N 1
ATOM 1030 C CA . GLU A 1 128 ? 1.992 11.412 10.368 1.00 93.50 128 GLU A CA 1
ATOM 1031 C C . GLU A 1 128 ? 0.761 11.690 11.230 1.00 93.50 128 GLU A C 1
ATOM 1033 O O . GLU A 1 128 ? 0.330 10.812 11.980 1.00 93.50 128 GLU A O 1
ATOM 1038 N N . LYS A 1 129 ? 0.131 12.853 11.040 1.00 93.12 129 LYS A N 1
ATOM 1039 C CA . LYS A 1 129 ? -1.098 13.236 11.740 1.00 93.12 129 LYS A CA 1
ATOM 1040 C C . LYS A 1 129 ? -2.244 12.259 11.468 1.00 93.12 129 LYS A C 1
ATOM 1042 O O . LYS A 1 129 ? -2.937 11.846 12.398 1.00 93.12 129 LYS A O 1
ATOM 1047 N N . ILE A 1 130 ? -2.439 11.866 10.209 1.00 94.38 130 ILE A N 1
ATOM 1048 C CA . ILE A 1 130 ? -3.466 10.896 9.808 1.00 94.38 130 ILE A CA 1
ATOM 1049 C C . ILE A 1 130 ? -3.177 9.523 10.419 1.00 94.38 130 ILE A C 1
ATOM 1051 O O . ILE A 1 130 ? -4.070 8.896 10.989 1.00 94.38 130 ILE A O 1
ATOM 1055 N N . PHE A 1 131 ? -1.930 9.062 10.335 1.00 94.62 131 PHE A N 1
ATOM 1056 C CA . PHE A 1 131 ? -1.520 7.772 10.875 1.00 94.62 131 PHE A CA 1
ATOM 1057 C C . PHE A 1 131 ? -1.745 7.695 12.390 1.00 94.62 131 PHE A C 1
ATOM 1059 O O . PHE A 1 131 ? -2.272 6.700 12.891 1.00 94.62 131 PHE A O 1
ATOM 1066 N N . GLU A 1 132 ? -1.402 8.751 13.127 1.00 93.81 132 GLU A N 1
ATOM 1067 C CA . GLU A 1 132 ? -1.663 8.840 14.564 1.00 93.81 132 GLU A CA 1
ATOM 1068 C C . GLU A 1 132 ? -3.155 8.883 14.887 1.00 93.81 132 GLU A C 1
ATOM 1070 O O . GLU A 1 132 ? -3.591 8.223 15.828 1.00 93.81 132 GLU A O 1
ATOM 1075 N N . MET A 1 133 ? -3.946 9.624 14.109 1.00 93.75 133 MET A N 1
ATOM 1076 C CA . MET A 1 133 ? -5.398 9.688 14.276 1.00 93.75 133 MET A CA 1
ATOM 1077 C C . MET A 1 133 ? -6.044 8.305 14.120 1.00 93.75 133 MET A C 1
ATOM 1079 O O . MET A 1 133 ? -6.851 7.917 14.963 1.00 93.75 133 MET A O 1
ATOM 1083 N N . ILE A 1 134 ? -5.651 7.550 13.090 1.00 93.75 134 ILE A N 1
ATOM 1084 C CA . ILE A 1 134 ? -6.128 6.180 12.848 1.00 93.75 134 ILE A CA 1
ATOM 1085 C C . ILE A 1 134 ? -5.631 5.230 13.943 1.00 93.75 134 ILE A C 1
ATOM 1087 O O . ILE A 1 134 ? -6.386 4.417 14.463 1.00 93.75 134 ILE A O 1
ATOM 1091 N N . THR A 1 135 ? -4.367 5.338 14.350 1.00 92.38 135 THR A N 1
ATOM 1092 C CA . THR A 1 135 ? -3.830 4.483 15.421 1.00 92.38 135 THR A CA 1
ATOM 1093 C C . THR A 1 135 ? -4.575 4.723 16.735 1.00 92.38 135 THR A C 1
ATOM 1095 O O . THR A 1 135 ? -4.936 3.776 17.428 1.00 92.38 135 THR A O 1
ATOM 1098 N N . LYS A 1 136 ? -4.867 5.987 17.067 1.00 93.12 136 LYS A N 1
ATOM 1099 C CA . LYS A 1 136 ? -5.652 6.355 18.252 1.00 93.12 136 LYS A CA 1
ATOM 1100 C C . LYS A 1 136 ? -7.095 5.868 18.170 1.00 93.12 136 LYS A C 1
ATOM 1102 O O . LYS A 1 136 ? -7.644 5.529 19.210 1.00 93.12 136 LYS A O 1
ATOM 1107 N N . SER A 1 137 ? -7.717 5.845 16.990 1.00 93.25 137 SER A N 1
ATOM 1108 C CA . SER A 1 137 ? -9.074 5.309 16.862 1.00 93.25 137 SER A CA 1
ATOM 1109 C C . SER A 1 137 ? -9.104 3.796 17.041 1.00 93.25 137 SER A C 1
ATOM 1111 O O . SER A 1 137 ? -9.966 3.316 17.762 1.00 93.25 137 SER A O 1
ATOM 1113 N N . ILE A 1 138 ? -8.117 3.067 16.510 1.00 91.50 138 ILE A N 1
ATOM 1114 C CA . ILE A 1 138 ? -7.984 1.618 16.731 1.00 91.50 138 ILE A CA 1
ATOM 1115 C C . ILE A 1 138 ? -7.848 1.305 18.225 1.00 91.50 138 ILE A C 1
ATOM 1117 O O . ILE A 1 138 ? -8.500 0.391 18.711 1.00 91.50 138 ILE A O 1
ATOM 1121 N N . LYS A 1 139 ? -7.070 2.098 18.972 1.00 89.31 139 LYS A N 1
ATOM 1122 C CA . LYS A 1 139 ? -6.914 1.937 20.430 1.00 89.31 139 LYS A CA 1
ATOM 1123 C C . LYS A 1 139 ? -8.192 2.165 21.244 1.00 89.31 139 LYS A C 1
ATOM 1125 O O . LYS A 1 139 ? -8.227 1.788 22.409 1.00 89.31 139 LYS A O 1
ATOM 1130 N N . LYS A 1 140 ? -9.200 2.825 20.668 1.00 90.31 140 LYS A N 1
ATOM 1131 C CA . LYS A 1 140 ? -10.509 3.044 21.303 1.00 90.31 140 LYS A CA 1
ATOM 1132 C C . LYS A 1 140 ? -11.500 1.921 21.021 1.00 90.31 140 LYS A C 1
ATOM 1134 O O . LYS A 1 140 ? -12.544 1.891 21.655 1.00 90.31 140 LYS A O 1
ATOM 1139 N N . GLU A 1 141 ? -11.205 1.056 20.056 1.00 89.81 141 GLU A N 1
ATOM 1140 C CA . GLU A 1 141 ? -12.051 -0.090 19.752 1.00 89.81 141 GLU A CA 1
ATOM 1141 C C . GLU A 1 141 ? -11.794 -1.223 20.751 1.00 89.81 141 GLU A C 1
ATOM 1143 O O . GLU A 1 141 ? -10.651 -1.482 21.134 1.00 89.81 141 GLU A O 1
ATOM 1148 N N . ASP A 1 142 ? -12.834 -1.998 21.055 1.00 85.25 142 ASP A N 1
ATOM 1149 C CA . ASP A 1 142 ? -12.775 -3.151 21.973 1.00 85.25 142 ASP A CA 1
ATOM 1150 C C . ASP A 1 142 ? -11.920 -4.324 21.458 1.00 85.25 142 ASP A C 1
ATOM 1152 O O . ASP A 1 142 ? -11.839 -5.386 22.076 1.00 85.25 142 ASP A O 1
ATOM 1156 N N . ILE A 1 143 ? -11.334 -4.179 20.271 1.00 86.00 143 ILE A N 1
ATOM 1157 C CA . ILE A 1 143 ? -10.445 -5.170 19.665 1.00 86.00 143 ILE A CA 1
ATOM 1158 C C . ILE A 1 143 ? -8.977 -4.915 19.996 1.00 86.00 143 ILE A C 1
ATOM 1160 O O . ILE A 1 143 ? -8.137 -5.727 19.620 1.00 86.00 143 ILE A O 1
ATOM 1164 N N . TYR A 1 144 ? -8.644 -3.781 20.611 1.00 86.88 144 TYR A N 1
ATOM 1165 C CA . TYR A 1 144 ? -7.261 -3.405 20.864 1.00 86.88 144 TYR A CA 1
ATOM 1166 C C . TYR A 1 144 ? -6.635 -4.234 21.989 1.00 86.88 144 TYR A C 1
ATOM 1168 O O . TYR A 1 144 ? -7.221 -4.402 23.057 1.00 86.88 144 TYR A O 1
ATOM 1176 N N . ASP A 1 145 ? -5.415 -4.718 21.757 1.00 85.31 145 ASP A N 1
ATOM 1177 C CA . ASP A 1 145 ? -4.609 -5.386 22.778 1.00 85.31 145 ASP A CA 1
ATOM 1178 C C . ASP A 1 145 ? -3.683 -4.375 23.481 1.00 85.31 145 ASP A C 1
ATOM 1180 O O . ASP A 1 145 ? -2.689 -3.908 22.917 1.00 85.31 145 ASP A O 1
ATOM 1184 N N . SER A 1 146 ? -4.011 -4.039 24.733 1.00 76.19 146 SER A N 1
ATOM 1185 C CA . SER A 1 146 ? -3.267 -3.087 25.568 1.00 76.19 146 SER A CA 1
ATOM 1186 C C . SER A 1 146 ? -2.005 -3.671 26.214 1.00 76.19 146 SER A C 1
ATOM 1188 O O . SER A 1 146 ? -1.175 -2.910 26.719 1.00 76.19 146 SER A O 1
ATOM 1190 N N . SER A 1 147 ? -1.802 -4.994 26.162 1.00 68.75 147 SER A N 1
ATOM 1191 C CA . SER A 1 147 ? -0.702 -5.688 26.855 1.00 68.75 147 SER A CA 1
ATOM 1192 C C . SER A 1 147 ? 0.700 -5.294 26.366 1.00 68.75 147 SER A C 1
ATOM 1194 O O . SER A 1 147 ? 1.698 -5.559 27.036 1.00 68.75 147 SER A O 1
ATOM 1196 N N . CYS A 1 148 ? 0.804 -4.633 25.209 1.00 53.69 148 CYS A N 1
ATOM 1197 C CA . CYS A 1 148 ? 2.074 -4.375 24.531 1.00 53.69 148 CYS A CA 1
ATOM 1198 C C . CYS A 1 148 ? 2.484 -2.889 24.472 1.00 53.69 148 CYS A C 1
ATOM 1200 O O . CYS A 1 148 ? 3.521 -2.557 23.888 1.00 53.69 148 CYS A O 1
ATOM 1202 N N . ASP A 1 149 ? 1.729 -1.973 25.094 1.00 54.66 149 ASP A N 1
ATOM 1203 C CA . ASP A 1 149 ? 2.013 -0.528 25.007 1.00 54.66 149 ASP A CA 1
ATOM 1204 C C . ASP A 1 149 ? 3.350 -0.102 25.651 1.00 54.66 149 ASP A C 1
ATOM 1206 O O . ASP A 1 149 ? 3.890 0.967 25.351 1.00 54.66 149 ASP A O 1
ATOM 1210 N N . THR A 1 150 ? 3.964 -0.978 26.448 1.00 44.25 150 THR A N 1
ATOM 1211 C CA . THR A 1 150 ? 5.308 -0.806 27.018 1.00 44.25 150 THR A CA 1
ATOM 1212 C C . THR A 1 150 ? 6.434 -0.839 25.974 1.00 44.25 150 THR A C 1
ATOM 1214 O O . THR A 1 150 ? 7.521 -0.320 26.239 1.00 44.25 150 THR A O 1
ATOM 1217 N N . CYS A 1 151 ? 6.201 -1.362 24.762 1.00 39.31 151 CYS A N 1
ATOM 1218 C CA . CYS A 1 151 ? 7.237 -1.491 23.724 1.00 39.31 151 CYS A CA 1
ATOM 1219 C C . CYS A 1 151 ? 7.350 -0.266 22.784 1.00 39.31 151 CYS A C 1
ATOM 1221 O O . CYS A 1 151 ? 8.364 -0.075 22.103 1.00 39.31 151 CYS A O 1
ATOM 1223 N N . SER A 1 152 ? 6.362 0.637 22.791 1.00 39.94 152 SER A N 1
ATOM 1224 C CA . SER A 1 152 ? 6.297 1.803 21.888 1.00 39.94 152 SER A CA 1
ATOM 1225 C C . SER A 1 152 ? 7.409 2.848 22.104 1.00 39.94 152 SER A C 1
ATOM 1227 O O . SER A 1 152 ? 7.633 3.694 21.239 1.00 39.94 152 SER A O 1
ATOM 1229 N N . ARG A 1 153 ? 8.184 2.773 23.201 1.00 37.12 153 ARG A N 1
ATOM 1230 C CA . ARG A 1 153 ? 9.347 3.659 23.439 1.00 37.12 153 ARG A CA 1
ATOM 1231 C C . ARG A 1 153 ? 10.554 3.373 22.530 1.00 37.12 153 ARG A C 1
ATOM 1233 O O . ARG A 1 153 ? 11.435 4.222 22.430 1.00 37.12 153 ARG A O 1
ATOM 1240 N N . LYS A 1 154 ? 10.608 2.233 21.827 1.00 32.31 154 LYS A N 1
ATOM 1241 C CA . LYS A 1 154 ? 11.715 1.912 20.896 1.00 32.31 154 LYS A CA 1
ATOM 1242 C C . LYS A 1 154 ? 11.521 2.429 19.463 1.00 32.31 154 LYS A C 1
ATOM 1244 O O . LYS A 1 154 ? 12.477 2.424 18.693 1.00 32.31 154 LYS A O 1
ATOM 1249 N N . ILE A 1 155 ? 10.338 2.940 19.109 1.00 38.50 155 ILE A N 1
ATOM 1250 C CA . ILE A 1 155 ? 10.035 3.388 17.734 1.00 38.50 155 ILE A CA 1
ATOM 1251 C C . ILE A 1 155 ? 10.753 4.709 17.380 1.00 38.50 155 ILE A C 1
ATOM 1253 O O . ILE A 1 155 ? 11.079 4.944 16.218 1.00 38.50 155 ILE A O 1
ATOM 1257 N N . ASN A 1 156 ? 11.129 5.521 18.375 1.00 32.50 156 ASN A N 1
ATOM 1258 C CA . ASN A 1 156 ? 11.794 6.812 18.152 1.00 32.50 156 ASN A CA 1
ATOM 1259 C C . ASN A 1 156 ? 13.296 6.743 17.810 1.00 32.50 156 ASN A C 1
ATOM 1261 O O . ASN A 1 156 ? 13.881 7.787 17.537 1.00 32.50 156 ASN A O 1
ATOM 1265 N N . LYS A 1 157 ? 13.944 5.565 17.782 1.00 31.59 157 LYS A N 1
ATOM 1266 C CA . LYS A 1 157 ? 15.385 5.472 17.445 1.00 31.59 157 LYS A CA 1
ATOM 1267 C C . LYS A 1 157 ? 15.709 5.165 15.978 1.00 31.59 157 LYS A C 1
ATOM 1269 O O . LYS A 1 157 ? 16.842 5.394 15.574 1.00 31.59 157 LYS A O 1
ATOM 1274 N N . ASN A 1 158 ? 14.740 4.752 15.155 1.00 30.30 158 ASN A N 1
ATOM 1275 C CA . ASN A 1 158 ? 15.000 4.393 13.747 1.00 30.30 158 ASN A CA 1
ATOM 1276 C C . ASN A 1 158 ? 14.555 5.449 12.717 1.00 30.30 158 ASN A C 1
ATOM 1278 O O . ASN A 1 158 ? 14.662 5.219 11.515 1.00 30.30 158 ASN A O 1
ATOM 1282 N N . ILE A 1 159 ? 14.101 6.626 13.162 1.00 41.53 159 ILE A N 1
ATOM 1283 C CA . ILE A 1 159 ? 13.650 7.716 12.275 1.00 41.53 159 ILE A CA 1
ATOM 1284 C C . ILE A 1 159 ? 14.835 8.557 11.736 1.00 41.53 159 ILE A C 1
ATOM 1286 O O . ILE A 1 159 ? 14.664 9.373 10.833 1.00 41.53 159 ILE A O 1
ATOM 1290 N N . SER A 1 160 ? 16.071 8.302 12.181 1.00 33.28 160 SER A N 1
ATOM 1291 C CA . SER A 1 160 ? 17.234 9.134 11.829 1.00 33.28 160 SER A CA 1
ATOM 1292 C C . SER A 1 160 ? 18.072 8.682 10.620 1.00 33.28 160 SER A C 1
ATOM 1294 O O . SER A 1 160 ? 19.045 9.362 10.313 1.00 33.28 160 SER A O 1
ATOM 1296 N N . ILE A 1 161 ? 17.747 7.596 9.900 1.00 35.16 161 ILE A N 1
ATOM 1297 C CA . ILE A 1 161 ? 18.687 7.046 8.886 1.00 35.16 161 ILE A CA 1
ATOM 1298 C C . ILE A 1 161 ? 18.303 7.315 7.417 1.00 35.16 161 ILE A C 1
ATOM 1300 O O . ILE A 1 161 ? 19.183 7.346 6.564 1.00 35.16 161 ILE A O 1
ATOM 1304 N N . ASN A 1 162 ? 17.060 7.678 7.080 1.00 32.53 162 ASN A N 1
ATOM 1305 C CA . ASN A 1 162 ? 16.714 8.002 5.678 1.00 32.53 162 ASN A CA 1
ATOM 1306 C C . ASN A 1 162 ? 16.888 9.484 5.293 1.00 32.53 162 ASN A C 1
ATOM 1308 O O . ASN A 1 162 ? 16.329 9.941 4.297 1.00 32.53 162 ASN A O 1
ATOM 1312 N N . ARG A 1 163 ? 17.694 10.238 6.053 1.00 36.50 163 ARG A N 1
ATOM 1313 C CA . ARG A 1 163 ? 18.005 11.654 5.787 1.00 36.50 163 ARG A CA 1
ATOM 1314 C C . ARG A 1 163 ? 19.291 11.873 4.974 1.00 36.50 163 ARG A C 1
ATOM 1316 O O . ARG A 1 163 ? 19.783 12.993 4.932 1.00 36.50 163 ARG A O 1
ATOM 1323 N N . ILE A 1 164 ? 19.848 10.857 4.309 1.00 39.44 164 ILE A N 1
ATOM 1324 C CA . ILE A 1 164 ? 21.127 11.006 3.595 1.00 39.44 164 ILE A CA 1
ATOM 1325 C C . ILE A 1 164 ? 20.994 10.633 2.109 1.00 39.44 164 ILE A C 1
ATOM 1327 O O . ILE A 1 164 ? 20.707 9.492 1.763 1.00 39.44 164 ILE A O 1
ATOM 1331 N N . LYS A 1 165 ? 21.293 11.641 1.269 1.00 31.95 165 LYS A N 1
ATOM 1332 C CA . LYS A 1 165 ? 21.604 11.638 -0.179 1.00 31.95 165 LYS A CA 1
ATOM 1333 C C . LYS A 1 165 ? 20.450 11.708 -1.187 1.00 31.95 165 LYS A C 1
ATOM 1335 O O . LYS A 1 165 ? 20.204 10.757 -1.917 1.00 31.95 165 LYS A O 1
ATOM 1340 N N . ARG A 1 166 ? 19.864 12.905 -1.348 1.00 35.78 166 ARG A N 1
ATOM 1341 C CA . ARG A 1 166 ? 19.471 13.464 -2.672 1.00 35.78 166 ARG A CA 1
ATOM 1342 C C . ARG A 1 166 ? 19.606 14.997 -2.757 1.00 35.78 166 ARG A C 1
ATOM 1344 O O . ARG A 1 166 ? 18.857 15.655 -3.466 1.00 35.78 166 ARG A O 1
ATOM 1351 N N . GLN A 1 167 ? 20.572 15.568 -2.044 1.00 33.75 167 GLN A N 1
ATOM 1352 C CA . GLN A 1 167 ? 21.043 16.939 -2.261 1.00 33.75 167 GLN A CA 1
ATOM 1353 C C . GLN A 1 167 ? 22.567 16.907 -2.170 1.00 33.75 167 GLN A C 1
ATOM 1355 O O . GLN A 1 167 ? 23.106 17.163 -1.107 1.00 33.75 167 GLN A O 1
ATOM 1360 N N . THR A 1 168 ? 23.208 16.433 -3.241 1.00 31.31 168 THR A N 1
ATOM 1361 C CA . THR A 1 168 ? 24.606 16.683 -3.653 1.00 31.31 168 THR A CA 1
ATOM 1362 C C . THR A 1 168 ? 24.967 15.666 -4.737 1.00 31.31 168 THR A C 1
ATOM 1364 O O . THR A 1 168 ? 25.369 14.539 -4.475 1.00 31.31 168 THR A O 1
ATOM 1367 N N . THR A 1 169 ? 24.687 16.026 -5.983 1.00 32.78 169 THR A N 1
ATOM 1368 C CA . THR A 1 169 ? 25.441 15.633 -7.193 1.00 32.78 169 THR A CA 1
ATOM 1369 C C . THR A 1 169 ? 24.951 16.545 -8.316 1.00 32.78 169 THR A C 1
ATOM 1371 O O . THR A 1 169 ? 24.419 16.134 -9.340 1.00 32.78 169 THR A O 1
ATOM 1374 N N . SER A 1 170 ? 25.054 17.840 -8.038 1.00 42.31 170 SER A N 1
ATOM 1375 C CA . SER A 1 170 ? 25.255 18.886 -9.026 1.00 42.31 170 SER A CA 1
ATOM 1376 C C . SER A 1 170 ? 26.700 19.321 -8.821 1.00 42.31 170 SER A C 1
ATOM 1378 O O . SER A 1 170 ? 26.933 20.183 -7.988 1.00 42.31 170 SER A O 1
ATOM 1380 N N . GLU A 1 171 ? 27.641 18.598 -9.430 1.00 37.69 171 GLU A N 1
ATOM 1381 C CA . GLU A 1 171 ? 29.021 19.018 -9.728 1.00 37.69 171 GLU A CA 1
ATOM 1382 C C . GLU A 1 171 ? 29.790 17.817 -10.317 1.00 37.69 171 GLU A C 1
ATOM 1384 O O . GLU A 1 171 ? 29.892 16.765 -9.687 1.00 37.69 171 GLU A O 1
ATOM 1389 N N . ASN A 1 172 ? 30.318 18.025 -11.529 1.00 33.66 172 ASN A N 1
ATOM 1390 C CA . ASN A 1 172 ? 31.401 17.295 -12.208 1.00 33.66 172 ASN A CA 1
ATOM 1391 C C . ASN A 1 172 ? 31.125 15.893 -12.796 1.00 33.66 172 ASN A C 1
ATOM 1393 O O . ASN A 1 172 ? 31.424 14.878 -12.167 1.00 33.66 172 ASN A O 1
ATOM 1397 N N . LEU A 1 173 ? 30.623 15.871 -14.044 1.00 34.16 173 LEU A N 1
ATOM 1398 C CA . LEU A 1 173 ? 31.219 15.268 -15.267 1.00 34.16 173 LEU A CA 1
ATOM 1399 C C . LEU A 1 173 ? 30.181 15.191 -16.399 1.00 34.16 173 LEU A C 1
ATOM 1401 O O . LEU A 1 173 ? 29.130 14.536 -16.209 1.00 34.16 173 LEU A O 1
#

Sequence (173 aa):
MVRTEVGDHNVISEMKKRKCSFGGEKCGHFIFYNKIPTGDGLLASIEILKLFKRGLIKRFMPKIYLLPQKRGNIKITKKTPLEKLHFIQSAVKKAENLLKEGRIMIRYSGTEDLIRVLVEGKNYKDIEKIFEMITKSIKKEDIYDSSCDTCSRKINKNISINRIKRQTTSENL

Foldseek 3Di:
DDDFPDDQVRQLVVCVVVVPQWDADPVQQIARCVPDSGGDNVVVVVVVVVCVVVVNCVVCVVVDDFFDKDKDKFAWPDDDPPVPLVLLVVLLVVLVVLAPDWDWDWDADPVHRIIMIMTTHRDPVSNVVSVVSNNVSLVVGPGGDPPCPVPVVPPVPPPPDPPDDDPDDPDDD

Mean predicted aligned error: 10.35 Å

Secondary structure (DSSP, 8-state):
-----SSHHHHHHHHHHHT-SEEE-TTS-EEETTT-SSB-HHHHHHHHHHHHHTTHHHHHGGG--PPPEEEEEEEBS----GGG-HHHHHHHHHHHHH-SSEEEEEEE-SSSSEEEEEEEES-HHHHHHHHHHHHHHHTTSTTB-GGGGGGGGGGGGSTTSTTSSSS---S--

Nearest PDB structures (foldseek):
  6gyz-assembly1_B  TM=8.886E-01  e=3.671E-09  Staphylococcus aureus
  3cw2-assembly4_H  TM=5.251E-01  e=6.639E-03  Saccharolobus solfataricus
  8oz0-assembly1_D  TM=4.559E-01  e=4.442E-02  Homo sapiens
  8qzl-assembly1_C  TM=3.618E-01  e=7.925E-01  Klebsiella pneumoniae subsp. pneumoniae DSM 30104 = JCM 1662 = NBRC 14940
  7kge-assembly1_C  TM=3.719E-01  e=4.411E+00  Acinetobacter baumannii

Radius of gyration: 20.11 Å; Cα contacts (8 Å, |Δi|>4): 195; chains: 1; bounding box: 50×37×52 Å

pLDDT: mean 82.14, std 19.48, range [30.3, 94.88]